Protein AF-A0A6B5RMP1-F1 (afdb_monomer)

Mean predicted aligned error: 3.13 Å

InterPro domains:
  IPR006728 Immunity protein YezG-like [PF04634] (7-68)
  IPR006728 Immunity protein YezG-like [TIGR01741] (1-67)
  IPR036170 Immunity protein YezG-like superfamily [SSF160424] (3-68)

Radius of gyration: 13.86 Å; Cα contacts (8 Å, |Δi|>4): 63; chains: 1; bounding box: 32×32×31 Å

pLDDT: mean 95.23, std 3.49, range [77.88, 98.56]

Nearest PDB structures (foldseek):
  8guo-assembly1_A  TM=9.507E-01  e=5.181E-08  Staphylococcus aureus subsp. aureus NCTC 8325
  8gup-assembly2_B  TM=8.868E-01  e=3.324E-07  Staphylococcus aureus subsp. aureus NCTC 8325
  2ia1-assembly1_A  TM=8.343E-01  e=1.144E-02  Halalkalibacterium halodurans
  3i0t-assembly1_A  TM=8.355E-01  e=1.386E-02  Halalkalibacterium halodurans C-125
  4rnd-assembly1_A  TM=2.879E-01  e=6.946E+00  Saccharomyces cerevisiae S288C

Organism: Staphylococcus aureus (NCBI:txid1280)

Solvent-accessible surface area (backbone atoms only — not comparable to full-atom values): 4258 Å² total; per-residue (Å²): 129,57,72,67,58,52,51,50,50,54,52,50,52,55,50,51,54,54,54,72,70,49,95,59,81,65,68,50,76,50,76,51,74,51,78,55,100,87,52,71,51,78,50,48,33,33,20,38,76,97,44,91,58,76,45,56,58,90,45,46,34,73,78,69,74,45,81,129

Sequence (68 aa):
MNFEEKLSQMYNEIANEISGMIPVEWEQVFTIAYVTDQAGEVIFNYTKPGSDELNYYTYIPREYNVSE

Foldseek 3Di:
DDPVVVVVVVVVVVVVVVVVLAPDAFDDKDWDWDDDPVDIDIWMWTHHPPDPDTHGSVCRCVVVVNDD

Structure (mmCIF, N/CA/C/O backbone):
data_AF-A0A6B5RMP1-F1
#
_entry.id   AF-A0A6B5RMP1-F1
#
loop_
_atom_site.group_PDB
_atom_site.id
_atom_site.type_symbol
_atom_site.label_atom_id
_atom_site.label_alt_id
_atom_site.label_comp_id
_atom_site.label_asym_id
_atom_site.label_entity_id
_atom_site.label_seq_id
_atom_site.pdbx_PDB_ins_code
_atom_site.Cartn_x
_atom_site.Cartn_y
_atom_site.Cartn_z
_atom_site.occupancy
_atom_site.B_iso_or_equiv
_atom_sit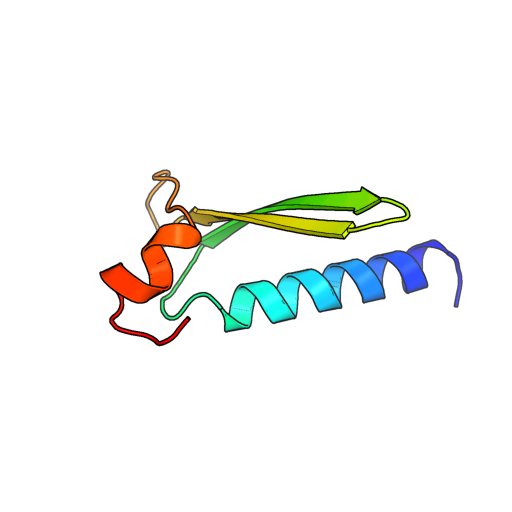e.auth_seq_id
_atom_site.auth_comp_id
_atom_site.auth_asym_id
_atom_site.auth_atom_id
_atom_site.pdbx_PDB_model_num
ATOM 1 N N . MET A 1 1 ? 14.003 22.325 -6.084 1.00 81.75 1 MET A N 1
ATOM 2 C CA . MET A 1 1 ? 13.675 21.311 -5.074 1.00 81.75 1 MET A CA 1
ATOM 3 C C . MET A 1 1 ? 14.926 20.563 -4.671 1.00 81.75 1 MET A C 1
ATOM 5 O O . MET A 1 1 ? 15.698 20.193 -5.560 1.00 81.75 1 MET A O 1
ATOM 9 N N . ASN A 1 2 ? 15.134 20.385 -3.370 1.00 96.44 2 ASN A N 1
ATOM 10 C CA . ASN A 1 2 ? 16.214 19.565 -2.833 1.00 96.44 2 ASN A CA 1
ATOM 11 C C . ASN A 1 2 ? 15.900 18.062 -3.023 1.00 96.44 2 ASN A C 1
ATOM 13 O O . ASN A 1 2 ? 14.845 17.689 -3.541 1.00 96.44 2 ASN A O 1
ATOM 17 N N . PHE A 1 3 ? 16.853 17.200 -2.673 1.00 96.94 3 PHE A N 1
ATOM 18 C CA . PHE A 1 3 ? 16.694 15.751 -2.813 1.00 96.94 3 PHE A CA 1
ATOM 19 C C . PHE A 1 3 ? 15.517 15.207 -1.986 1.00 96.94 3 PHE A C 1
ATOM 21 O O . PHE A 1 3 ? 14.723 14.426 -2.499 1.00 96.94 3 PHE A O 1
ATOM 28 N N . GLU A 1 4 ? 15.372 15.663 -0.743 1.00 97.81 4 GLU A N 1
ATOM 29 C CA . GLU A 1 4 ? 14.342 15.211 0.200 1.00 97.81 4 GLU A CA 1
ATOM 30 C 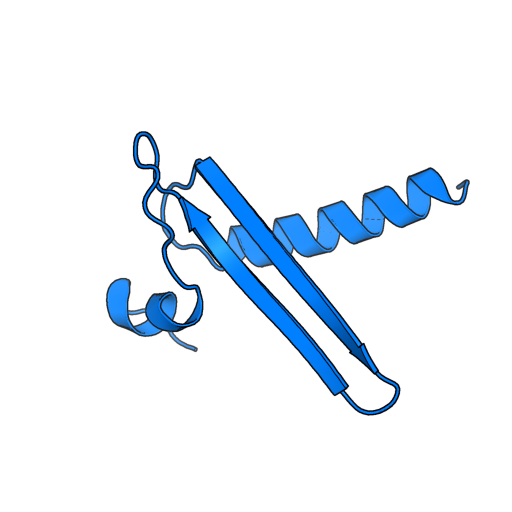C . GLU A 1 4 ? 12.932 15.574 -0.277 1.00 97.81 4 GLU A C 1
ATOM 32 O O . GLU A 1 4 ? 12.016 14.763 -0.191 1.00 97.81 4 GLU A O 1
ATOM 37 N N . GLU A 1 5 ? 12.757 16.768 -0.843 1.00 98.12 5 GLU A N 1
ATOM 38 C CA . GLU A 1 5 ? 11.481 17.230 -1.384 1.00 98.12 5 GLU A CA 1
ATOM 39 C C . GLU A 1 5 ? 11.058 16.398 -2.602 1.00 98.12 5 GLU A C 1
ATOM 41 O O . GLU A 1 5 ? 9.890 16.034 -2.724 1.00 98.12 5 GLU A O 1
ATOM 46 N N . LYS A 1 6 ? 12.002 16.064 -3.495 1.00 97.25 6 LYS A N 1
ATOM 47 C CA . LYS A 1 6 ? 11.724 15.178 -4.638 1.00 97.25 6 LYS A CA 1
ATOM 48 C C . LYS A 1 6 ? 11.384 13.765 -4.175 1.00 97.25 6 LYS A C 1
ATOM 50 O O . LYS A 1 6 ? 10.450 13.162 -4.689 1.00 97.25 6 LYS A O 1
ATOM 55 N N . LEU A 1 7 ? 12.120 13.256 -3.188 1.00 95.44 7 LEU A N 1
ATOM 56 C CA . LEU A 1 7 ? 11.879 11.936 -2.617 1.00 95.44 7 LEU A CA 1
ATOM 57 C C . LEU A 1 7 ? 10.499 11.864 -1.941 1.00 95.44 7 LEU A C 1
ATOM 59 O O . LEU A 1 7 ? 9.763 10.903 -2.138 1.00 95.44 7 LEU A O 1
ATOM 63 N N . SER A 1 8 ? 10.115 12.913 -1.211 1.00 96.31 8 SER A N 1
ATOM 64 C CA . SER A 1 8 ? 8.791 13.040 -0.593 1.00 96.31 8 SER A CA 1
ATOM 65 C C . SER A 1 8 ? 7.666 13.084 -1.631 1.00 96.31 8 SER A C 1
ATOM 67 O O . SER A 1 8 ? 6.644 12.426 -1.448 1.00 96.31 8 SER A O 1
ATOM 69 N N . GLN A 1 9 ? 7.851 13.791 -2.753 1.00 96.88 9 GLN A N 1
ATOM 70 C CA . GLN A 1 9 ? 6.887 13.754 -3.861 1.00 96.88 9 GLN A CA 1
ATOM 71 C C . GLN A 1 9 ? 6.686 12.335 -4.391 1.00 96.88 9 GLN A C 1
ATOM 73 O O . GLN A 1 9 ? 5.547 11.888 -4.477 1.00 96.88 9 GLN A O 1
ATOM 78 N N . MET A 1 10 ? 7.774 11.606 -4.650 1.00 93.06 10 MET A N 1
ATOM 79 C CA . MET A 1 10 ? 7.695 10.226 -5.135 1.00 93.06 10 MET A CA 1
ATOM 80 C C . MET A 1 10 ? 6.983 9.301 -4.139 1.00 93.06 10 MET A C 1
ATOM 82 O O . MET A 1 10 ? 6.146 8.495 -4.538 1.00 93.06 10 MET A O 1
ATOM 86 N N . TYR A 1 11 ? 7.267 9.424 -2.837 1.00 92.62 11 TYR A N 1
ATOM 87 C CA . TYR A 1 11 ? 6.565 8.634 -1.820 1.00 92.62 11 TYR A CA 1
ATOM 88 C C . TYR A 1 11 ? 5.075 8.972 -1.738 1.00 92.62 11 TYR A C 1
ATOM 90 O O . TYR A 1 11 ? 4.260 8.061 -1.606 1.00 92.62 11 TYR A O 1
ATOM 98 N N . ASN A 1 12 ? 4.709 10.251 -1.854 1.00 95.56 12 ASN A N 1
ATOM 99 C CA . ASN A 1 12 ? 3.307 10.665 -1.862 1.00 95.56 12 ASN A CA 1
ATOM 100 C C . ASN A 1 12 ? 2.565 10.163 -3.104 1.00 95.56 12 ASN A C 1
ATOM 102 O O . ASN A 1 12 ? 1.420 9.742 -2.986 1.00 95.56 12 ASN A O 1
ATOM 106 N N . GLU A 1 13 ? 3.199 10.175 -4.277 1.00 95.50 13 GLU A N 1
ATOM 107 C CA . GLU A 1 13 ? 2.621 9.609 -5.502 1.00 95.50 13 GLU A CA 1
ATOM 108 C C . GLU A 1 13 ? 2.321 8.115 -5.324 1.00 95.50 13 GLU A C 1
ATOM 110 O O . GLU A 1 13 ? 1.182 7.700 -5.519 1.00 95.50 13 GLU A O 1
ATOM 115 N N . ILE A 1 14 ? 3.289 7.328 -4.837 1.00 93.12 14 ILE A N 1
ATOM 116 C CA . ILE A 1 14 ? 3.095 5.892 -4.570 1.00 93.12 14 ILE A CA 1
ATOM 117 C C . ILE A 1 14 ? 1.981 5.662 -3.537 1.00 93.12 14 ILE A C 1
ATOM 119 O O . ILE A 1 14 ? 1.127 4.797 -3.728 1.00 93.12 14 ILE A O 1
ATOM 123 N N . ALA A 1 15 ? 1.969 6.433 -2.446 1.00 94.62 15 ALA A N 1
ATOM 124 C CA . ALA A 1 15 ? 0.949 6.310 -1.408 1.00 94.62 15 ALA A CA 1
ATOM 125 C C . ALA A 1 15 ? -0.458 6.653 -1.929 1.00 94.62 15 ALA A C 1
ATOM 127 O O . ALA A 1 15 ? -1.421 5.973 -1.574 1.00 94.62 15 ALA A O 1
ATOM 128 N N . ASN A 1 16 ? -0.581 7.669 -2.787 1.00 96.75 16 ASN A N 1
ATOM 129 C CA . ASN A 1 16 ? -1.855 8.068 -3.381 1.00 96.75 16 ASN A CA 1
ATOM 130 C C . ASN A 1 16 ? -2.393 7.014 -4.354 1.00 96.75 16 ASN A C 1
ATOM 132 O O . ASN A 1 16 ? -3.581 6.704 -4.297 1.00 96.75 16 ASN A O 1
ATOM 136 N N . GLU A 1 17 ? -1.532 6.438 -5.197 1.00 96.12 17 GLU A N 1
ATOM 137 C CA . GLU A 1 17 ? -1.924 5.350 -6.100 1.00 96.12 17 GLU A CA 1
ATOM 138 C C . GLU A 1 17 ? -2.426 4.138 -5.304 1.00 96.12 17 GLU A C 1
ATOM 140 O O . GLU A 1 17 ? -3.527 3.649 -5.550 1.00 96.12 17 GLU A O 1
ATOM 145 N N . ILE A 1 18 ? -1.689 3.709 -4.272 1.00 96.06 18 ILE A N 1
ATOM 146 C CA . ILE A 1 18 ? -2.108 2.582 -3.422 1.00 96.06 18 ILE A CA 1
ATOM 147 C C . ILE A 1 18 ? -3.414 2.889 -2.683 1.00 96.06 18 ILE A C 1
ATOM 149 O O . ILE A 1 18 ? -4.294 2.032 -2.615 1.00 96.06 18 ILE A O 1
ATOM 153 N N . SER A 1 19 ? -3.574 4.110 -2.167 1.00 96.19 19 SER A N 1
ATOM 154 C CA . SER A 1 19 ? -4.819 4.547 -1.528 1.00 96.19 19 SER A CA 1
ATOM 155 C C . SER A 1 19 ? -6.017 4.420 -2.477 1.00 96.19 19 SER A C 1
ATOM 157 O O . SER A 1 19 ? -7.067 3.924 -2.076 1.00 96.19 19 SER A O 1
ATOM 159 N N . GLY A 1 20 ? -5.846 4.788 -3.752 1.00 95.62 20 GLY A N 1
ATOM 160 C CA . GLY A 1 20 ? -6.880 4.651 -4.782 1.00 95.62 20 GLY A CA 1
ATOM 161 C C . GLY A 1 20 ? -7.224 3.203 -5.148 1.00 95.62 20 GLY A C 1
ATOM 162 O O . GLY A 1 20 ? -8.328 2.945 -5.628 1.00 95.62 20 GLY A O 1
ATOM 163 N N . MET A 1 21 ? -6.315 2.255 -4.902 1.00 95.38 21 MET A N 1
ATOM 164 C CA . MET A 1 21 ? -6.538 0.827 -5.154 1.00 95.38 21 MET A CA 1
ATOM 165 C C . MET A 1 21 ? -7.351 0.130 -4.054 1.00 95.38 21 MET A C 1
ATOM 167 O O . MET A 1 21 ? -7.904 -0.938 -4.312 1.00 95.38 21 MET A O 1
ATOM 171 N N . ILE A 1 22 ? -7.422 0.680 -2.835 1.00 97.06 22 ILE A N 1
ATOM 172 C CA . ILE A 1 22 ? -8.118 0.056 -1.698 1.00 97.06 22 ILE A CA 1
ATOM 173 C C . ILE A 1 22 ? -9.562 0.594 -1.636 1.00 97.06 22 ILE A C 1
ATOM 175 O O . ILE A 1 22 ? -9.768 1.748 -1.268 1.00 97.06 22 ILE A O 1
ATOM 179 N N . PRO A 1 23 ? -10.597 -0.213 -1.945 1.00 96.88 23 PRO A N 1
ATOM 180 C CA . PRO A 1 23 ? -11.975 0.272 -2.093 1.00 96.88 23 PRO A CA 1
ATOM 181 C C . PRO A 1 23 ? -12.743 0.369 -0.7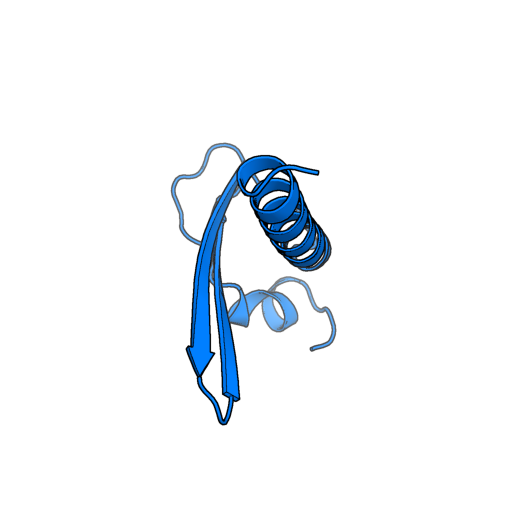61 1.00 96.88 23 PRO A C 1
ATOM 183 O O .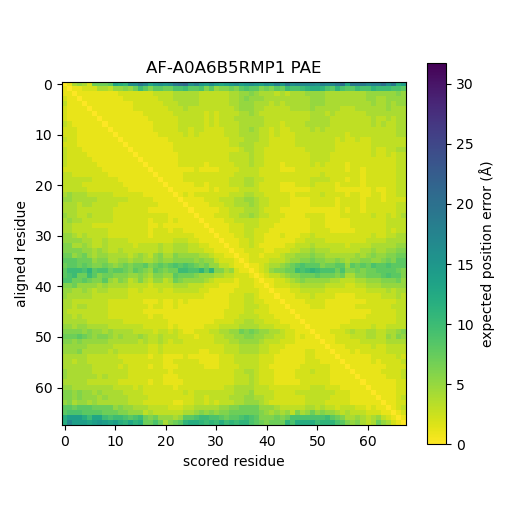 PRO A 1 23 ? -13.974 0.386 -0.746 1.00 96.88 23 PRO A O 1
ATOM 186 N N . VAL A 1 24 ? -12.030 0.376 0.365 1.00 96.56 24 VAL A N 1
ATOM 187 C CA . VAL A 1 24 ? -12.585 0.397 1.723 1.00 96.56 24 VAL A CA 1
ATOM 188 C C . VAL A 1 24 ? -11.750 1.293 2.625 1.00 96.56 24 VAL A C 1
ATOM 190 O O . VAL A 1 24 ? -10.593 1.572 2.328 1.00 96.56 24 VAL A O 1
ATOM 193 N N . GLU A 1 25 ? -12.321 1.699 3.756 1.00 97.62 25 GLU A N 1
ATOM 194 C CA . GLU A 1 25 ? -11.567 2.383 4.807 1.00 97.62 25 GLU A CA 1
ATOM 195 C C . GLU A 1 25 ? -10.392 1.517 5.288 1.00 97.62 25 GLU A C 1
ATOM 197 O O . GLU A 1 25 ? -10.545 0.317 5.553 1.00 97.62 25 GLU A O 1
ATOM 202 N N . TRP A 1 26 ? -9.227 2.143 5.429 1.00 97.88 26 TRP A N 1
ATOM 203 C CA . TRP A 1 26 ? -7.980 1.518 5.861 1.00 97.88 26 TRP A CA 1
ATOM 204 C C . TRP A 1 26 ? -7.244 2.423 6.857 1.00 97.88 26 TRP A C 1
ATOM 206 O O . TRP A 1 26 ? -7.469 3.631 6.890 1.00 97.88 26 TRP A O 1
ATOM 216 N N . GLU A 1 27 ? -6.387 1.838 7.699 1.00 97.94 27 GLU A N 1
ATOM 217 C CA . GLU A 1 27 ? -5.660 2.576 8.747 1.00 97.94 27 GLU A CA 1
ATOM 218 C C . GLU A 1 27 ? -4.155 2.665 8.471 1.00 97.94 27 GLU A C 1
ATOM 220 O O . GLU A 1 27 ? -3.568 3.743 8.553 1.00 97.94 27 GLU A O 1
ATOM 225 N N . GLN A 1 28 ? -3.522 1.547 8.107 1.00 97.44 28 GLN A N 1
ATOM 226 C CA . GLN A 1 28 ? -2.106 1.501 7.747 1.00 97.44 28 GLN A CA 1
ATOM 227 C C . GLN A 1 28 ? -1.905 0.732 6.444 1.00 97.44 28 GLN A C 1
ATOM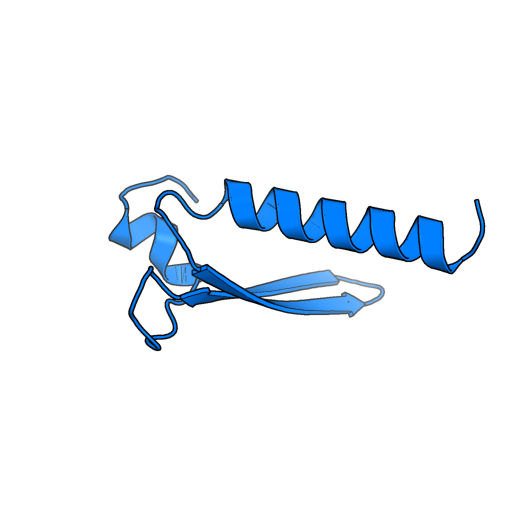 229 O O . GLN A 1 28 ? -2.604 -0.243 6.171 1.00 97.44 28 GLN A O 1
ATOM 234 N N . VAL A 1 29 ? -0.908 1.156 5.667 1.00 97.31 29 VAL A N 1
ATOM 235 C CA . VAL A 1 29 ? -0.443 0.487 4.449 1.00 97.31 29 VAL A CA 1
ATOM 236 C C . VAL A 1 29 ? 1.042 0.175 4.602 1.00 97.31 29 VAL A C 1
ATOM 238 O O . VAL A 1 29 ? 1.835 1.031 4.994 1.00 97.31 29 VAL A O 1
ATOM 241 N N . PHE A 1 30 ? 1.418 -1.054 4.266 1.00 97.06 30 PHE A N 1
ATOM 242 C CA . PHE A 1 30 ? 2.789 -1.548 4.311 1.00 97.06 30 PHE A CA 1
ATOM 243 C C . PHE A 1 30 ? 3.212 -1.935 2.904 1.00 97.06 30 PHE A C 1
ATOM 245 O O . PHE A 1 30 ? 2.687 -2.905 2.361 1.00 97.06 30 PHE A O 1
ATOM 252 N N . THR A 1 31 ? 4.166 -1.203 2.332 1.00 95.88 31 THR A N 1
ATOM 253 C CA . THR A 1 31 ? 4.545 -1.337 0.920 1.00 95.88 31 THR A CA 1
ATOM 254 C C . THR A 1 31 ? 6.025 -1.641 0.767 1.00 95.88 31 THR A C 1
ATOM 256 O O . THR A 1 31 ? 6.869 -1.025 1.418 1.00 95.88 31 THR A O 1
ATOM 259 N N . ILE A 1 32 ? 6.341 -2.550 -0.152 1.00 95.00 32 ILE A N 1
ATOM 260 C CA . ILE A 1 32 ? 7.688 -2.770 -0.671 1.00 95.00 32 ILE A CA 1
ATOM 261 C C . ILE A 1 32 ? 7.618 -2.656 -2.191 1.00 95.00 32 ILE A C 1
ATOM 263 O O . ILE A 1 32 ? 6.753 -3.256 -2.826 1.00 95.00 32 ILE A O 1
ATOM 267 N N . ALA A 1 33 ? 8.534 -1.885 -2.770 1.00 91.62 33 ALA A N 1
ATOM 268 C CA . ALA A 1 33 ? 8.674 -1.754 -4.211 1.00 91.62 33 ALA A CA 1
ATOM 269 C C . ALA A 1 33 ? 10.065 -2.226 -4.641 1.00 91.62 33 ALA A C 1
ATOM 271 O O . ALA A 1 33 ? 11.078 -1.775 -4.100 1.00 91.62 33 ALA A O 1
ATOM 272 N N . TYR A 1 34 ? 10.104 -3.116 -5.626 1.00 93.44 34 TYR A N 1
ATOM 273 C CA . TYR A 1 34 ? 11.324 -3.549 -6.291 1.00 93.44 34 TYR A CA 1
ATOM 274 C C . TYR A 1 34 ? 11.387 -2.908 -7.668 1.00 93.44 34 TYR A C 1
ATOM 276 O O . TYR A 1 34 ? 10.420 -2.952 -8.424 1.00 93.44 34 TYR A O 1
ATOM 284 N N . VAL A 1 35 ? 12.537 -2.330 -8.005 1.00 90.88 35 VAL A N 1
ATOM 285 C CA . VAL A 1 35 ? 12.8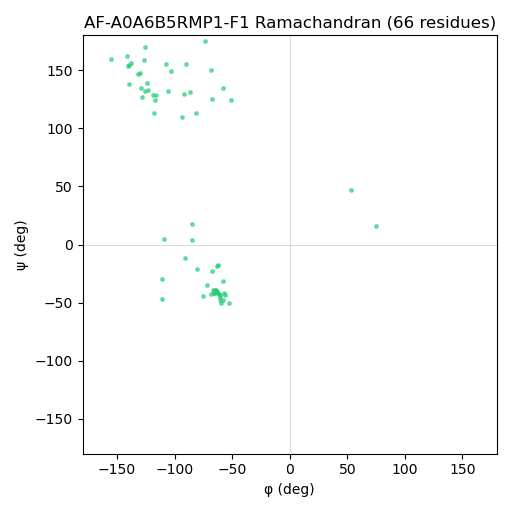09 -1.797 -9.340 1.00 90.88 35 VAL A CA 1
ATOM 286 C C . VAL A 1 35 ? 14.129 -2.380 -9.815 1.00 90.88 35 VAL A C 1
ATOM 288 O O . VAL A 1 35 ? 15.142 -2.307 -9.121 1.00 90.88 35 VAL A O 1
ATOM 291 N N . THR A 1 36 ? 14.100 -2.979 -10.997 1.00 93.31 36 THR A N 1
ATOM 292 C CA . THR A 1 36 ? 15.262 -3.516 -11.705 1.00 93.31 36 THR A CA 1
ATOM 293 C C . THR A 1 36 ? 15.312 -2.907 -13.101 1.00 93.31 36 THR A C 1
ATOM 295 O O . THR A 1 36 ? 14.339 -2.308 -13.556 1.00 93.31 36 THR A O 1
ATOM 298 N N . ASP A 1 37 ? 16.408 -3.121 -13.824 1.00 94.75 37 ASP A N 1
ATOM 299 C CA . ASP A 1 37 ? 16.540 -2.643 -15.205 1.00 94.75 37 ASP A CA 1
ATOM 300 C C . ASP A 1 37 ? 15.502 -3.259 -16.168 1.00 94.75 37 ASP A C 1
ATOM 302 O O . ASP A 1 37 ? 15.302 -2.747 -17.267 1.00 94.75 37 ASP A O 1
ATOM 306 N N . GLN A 1 38 ? 14.856 -4.368 -15.784 1.00 94.19 38 GLN A N 1
ATOM 307 C CA . GLN A 1 38 ? 13.936 -5.129 -16.642 1.00 94.19 38 GLN A CA 1
ATOM 308 C C . GLN A 1 38 ? 12.472 -5.053 -16.201 1.00 94.19 38 GLN A C 1
ATOM 310 O O . GLN A 1 38 ? 11.578 -5.189 -17.033 1.00 94.19 38 GLN A O 1
ATOM 315 N N . ALA A 1 39 ? 12.220 -4.884 -14.905 1.00 92.94 39 ALA A N 1
ATOM 316 C CA . ALA A 1 39 ? 10.883 -4.951 -14.330 1.00 92.94 39 ALA A CA 1
ATOM 317 C C . ALA A 1 39 ? 10.785 -4.151 -13.030 1.00 92.94 39 ALA A C 1
ATOM 319 O O . ALA A 1 39 ? 11.787 -3.915 -12.348 1.00 92.94 39 ALA A O 1
ATOM 320 N N . GLY A 1 40 ? 9.553 -3.801 -12.672 1.00 91.19 40 GLY A N 1
ATOM 321 C CA . GLY A 1 40 ? 9.203 -3.274 -11.364 1.00 91.19 40 GLY A CA 1
ATOM 322 C C . GLY A 1 40 ? 8.006 -4.023 -10.792 1.00 91.19 40 GLY A C 1
ATOM 323 O O . GLY A 1 40 ? 7.136 -4.464 -11.540 1.00 91.19 40 GLY A O 1
ATOM 324 N N . GLU A 1 41 ? 7.974 -4.163 -9.474 1.00 91.94 41 GLU A N 1
ATOM 325 C CA . GLU A 1 41 ? 6.867 -4.777 -8.747 1.00 91.94 41 GLU A CA 1
ATOM 326 C C . GLU A 1 41 ? 6.603 -3.992 -7.463 1.00 91.94 41 GLU A C 1
ATOM 328 O O . GLU A 1 41 ? 7.537 -3.595 -6.763 1.00 91.94 41 GLU A O 1
ATOM 333 N N . VAL A 1 42 ? 5.324 -3.778 -7.158 1.00 92.38 42 VAL A N 1
ATOM 334 C CA . VAL A 1 42 ? 4.864 -3.188 -5.900 1.00 92.38 42 VAL A CA 1
ATOM 335 C C . VAL A 1 42 ? 4.018 -4.224 -5.181 1.00 92.38 42 VAL A C 1
ATOM 337 O O . VAL A 1 42 ? 3.034 -4.722 -5.724 1.00 92.38 42 VAL A O 1
ATOM 340 N N . ILE A 1 43 ? 4.406 -4.528 -3.950 1.00 95.56 43 ILE A N 1
ATOM 341 C CA . ILE A 1 43 ? 3.700 -5.438 -3.054 1.00 95.56 43 ILE A CA 1
ATOM 342 C C . ILE A 1 43 ? 3.239 -4.607 -1.868 1.00 95.56 43 ILE A C 1
ATOM 344 O O . ILE A 1 43 ? 4.054 -3.917 -1.247 1.00 95.56 43 ILE A O 1
ATOM 348 N N . PHE A 1 44 ? 1.955 -4.685 -1.524 1.00 97.50 44 PHE A N 1
ATOM 349 C CA . PHE A 1 44 ? 1.449 -4.006 -0.339 1.00 97.50 44 PHE A CA 1
ATOM 350 C C . PHE A 1 44 ? 0.414 -4.814 0.439 1.00 97.50 44 PHE A C 1
ATOM 352 O O . PHE A 1 44 ? -0.305 -5.652 -0.099 1.00 97.50 44 PHE A O 1
ATOM 359 N N . ASN A 1 45 ? 0.336 -4.536 1.734 1.00 98.06 45 ASN A N 1
ATOM 360 C CA . ASN A 1 45 ? -0.722 -5.016 2.615 1.00 98.06 45 ASN A CA 1
ATOM 361 C C . ASN A 1 45 ? -1.344 -3.825 3.336 1.00 98.06 45 ASN A C 1
ATOM 363 O O . ASN A 1 45 ? -0.697 -2.785 3.474 1.00 98.06 45 ASN A O 1
ATOM 367 N N . TYR A 1 46 ? -2.569 -3.983 3.824 1.00 98.12 46 TYR A N 1
ATOM 368 C CA . TYR A 1 46 ? -3.249 -2.930 4.572 1.00 98.12 46 TYR A CA 1
ATOM 369 C C . TYR A 1 46 ? -4.024 -3.473 5.771 1.00 98.12 46 TYR A C 1
ATOM 371 O O . TYR A 1 46 ? -4.442 -4.635 5.795 1.00 98.12 46 TYR A O 1
ATOM 379 N N . THR A 1 47 ? -4.221 -2.618 6.769 1.00 98.56 47 THR A N 1
ATOM 380 C CA . THR A 1 47 ? -5.100 -2.884 7.910 1.00 98.56 47 THR A CA 1
ATOM 381 C C . THR A 1 47 ? -6.408 -2.123 7.765 1.00 98.56 47 THR A C 1
ATOM 383 O O . THR A 1 47 ? -6.460 -1.030 7.195 1.00 98.56 47 THR A O 1
ATOM 386 N N . LYS A 1 48 ? -7.482 -2.703 8.298 1.00 97.69 48 LYS A N 1
ATOM 387 C CA . LYS A 1 48 ? -8.783 -2.036 8.432 1.00 97.69 48 LYS A CA 1
ATOM 388 C C . LYS A 1 48 ? -8.849 -1.322 9.787 1.00 97.69 48 LYS A C 1
ATOM 390 O O . LYS A 1 48 ? -8.178 -1.770 10.716 1.00 97.69 48 LYS A O 1
ATOM 395 N N . PRO A 1 49 ? -9.672 -0.269 9.938 1.00 98.19 49 PRO A N 1
ATOM 396 C CA . PRO A 1 49 ? -9.797 0.450 11.202 1.00 98.19 49 PRO A CA 1
ATOM 397 C C . PRO A 1 49 ? -10.065 -0.484 12.390 1.00 98.19 49 PRO A C 1
ATOM 399 O O . PRO A 1 49 ? -11.030 -1.251 12.380 1.00 98.19 49 PRO A O 1
ATOM 402 N N . GLY A 1 50 ? -9.213 -0.412 13.417 1.00 97.25 50 GLY A N 1
ATOM 403 C CA . GLY A 1 50 ? -9.358 -1.206 14.641 1.00 97.25 50 GLY A CA 1
ATOM 404 C C . GLY A 1 50 ? -8.992 -2.689 14.510 1.00 97.25 50 GLY A C 1
ATOM 405 O O . GLY A 1 50 ? -9.367 -3.474 15.383 1.00 97.25 50 GLY A O 1
ATOM 406 N N . SER A 1 51 ? -8.287 -3.084 13.445 1.00 96.88 51 SER A N 1
ATOM 407 C CA . SER A 1 51 ? -7.782 -4.445 13.252 1.00 96.88 51 SER A CA 1
ATOM 408 C C . SER A 1 51 ? -6.297 -4.436 12.905 1.00 96.88 51 SER A C 1
ATOM 410 O O . SER A 1 51 ? -5.875 -3.724 12.002 1.00 96.88 51 SER A O 1
ATOM 41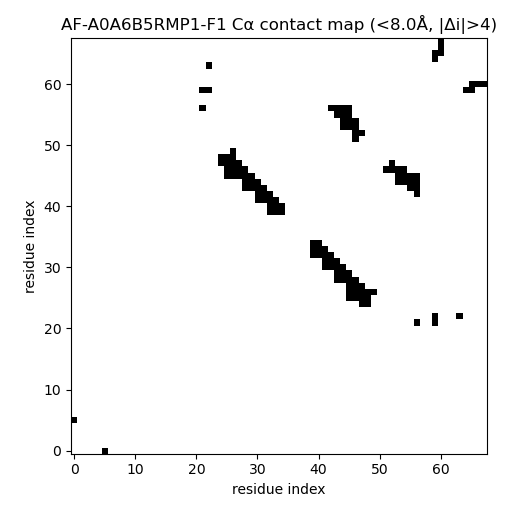2 N N . ASP A 1 52 ? -5.524 -5.307 13.551 1.00 96.44 52 ASP A N 1
ATOM 413 C CA . ASP A 1 52 ? -4.121 -5.563 13.198 1.00 96.44 52 ASP A CA 1
ATOM 414 C C . ASP A 1 52 ? -3.980 -6.616 12.075 1.00 96.44 52 ASP A C 1
ATOM 416 O O . ASP A 1 52 ? -2.872 -7.025 11.723 1.00 96.44 52 ASP A O 1
ATOM 420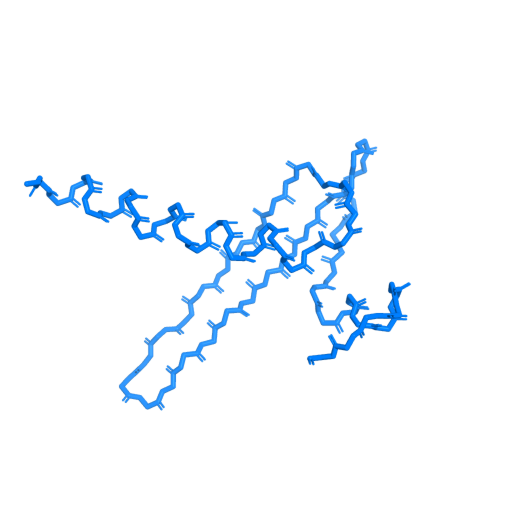 N N . GLU A 1 53 ? -5.095 -7.104 11.518 1.00 97.50 53 GLU A N 1
ATOM 421 C CA . GLU A 1 53 ? -5.087 -8.077 10.426 1.00 97.50 53 GLU A CA 1
ATOM 422 C C . GLU A 1 53 ? -4.523 -7.464 9.138 1.00 97.50 53 GLU A C 1
ATOM 424 O O . GLU A 1 53 ? -5.029 -6.463 8.622 1.00 97.50 53 GLU A O 1
ATOM 429 N N . LEU A 1 54 ? -3.499 -8.117 8.585 1.00 97.50 54 LEU A N 1
ATOM 430 C CA . LEU A 1 54 ? -2.919 -7.758 7.297 1.00 97.50 54 LEU A CA 1
ATOM 431 C C . LEU A 1 54 ? -3.758 -8.339 6.156 1.00 97.50 54 LEU A C 1
ATOM 433 O O . LEU A 1 54 ? -3.793 -9.550 5.943 1.00 97.50 54 LEU A O 1
ATOM 437 N N . ASN A 1 55 ? -4.392 -7.451 5.397 1.00 97.94 55 ASN A N 1
ATOM 438 C CA . ASN A 1 55 ? -5.139 -7.777 4.189 1.00 97.94 55 ASN A CA 1
ATOM 439 C C . ASN A 1 55 ? -4.190 -7.664 2.983 1.00 97.94 55 ASN A C 1
ATOM 441 O O . ASN A 1 55 ? -3.512 -6.647 2.818 1.00 97.94 55 ASN A O 1
ATOM 445 N N . TYR A 1 56 ? -4.148 -8.696 2.139 1.00 97.56 56 TYR A N 1
ATOM 446 C CA . TYR A 1 56 ? -3.258 -8.759 0.976 1.00 97.56 56 TYR A CA 1
ATOM 447 C C . TYR A 1 56 ? -3.901 -8.084 -0.236 1.00 97.56 56 TYR A C 1
ATOM 449 O O . TYR A 1 56 ? -5.041 -8.395 -0.587 1.00 97.56 56 TYR A O 1
ATOM 457 N N . TYR A 1 57 ? -3.165 -7.203 -0.918 1.00 96.12 57 TYR A N 1
ATOM 458 C CA . TYR A 1 57 ? -3.689 -6.472 -2.079 1.00 96.12 57 TYR A CA 1
ATOM 459 C C . TYR A 1 57 ? -4.194 -7.374 -3.212 1.00 96.12 57 TYR A C 1
ATOM 461 O O . TYR A 1 57 ? -5.162 -7.042 -3.888 1.00 96.12 57 TYR A O 1
ATOM 469 N N . THR A 1 58 ? -3.586 -8.548 -3.382 1.00 96.62 58 THR A N 1
ATOM 470 C CA . THR A 1 58 ? -3.963 -9.533 -4.404 1.00 96.62 58 THR A CA 1
ATOM 471 C C . THR A 1 58 ? -5.377 -10.082 -4.225 1.00 96.62 58 THR A C 1
ATOM 473 O O . THR A 1 58 ? -5.945 -10.624 -5.171 1.00 96.62 58 THR A O 1
ATOM 476 N N . TYR A 1 59 ? -5.973 -9.941 -3.038 1.00 96.88 59 TYR A N 1
ATOM 477 C CA . TYR A 1 59 ? -7.349 -10.362 -2.788 1.00 96.88 59 TYR A CA 1
ATOM 478 C C . TYR A 1 59 ? -8.382 -9.265 -3.041 1.00 96.88 59 TYR A C 1
ATOM 480 O O . TYR A 1 59 ? -9.562 -9.594 -3.153 1.00 96.88 59 TYR A O 1
ATOM 488 N N . ILE A 1 60 ? -7.970 -8.002 -3.216 1.00 96.62 60 ILE A N 1
ATOM 489 C CA . ILE A 1 60 ? -8.881 -6.864 -3.414 1.00 96.62 60 ILE A CA 1
ATOM 490 C C . ILE A 1 60 ? -9.890 -7.107 -4.552 1.00 96.62 60 ILE A C 1
ATOM 492 O O . ILE A 1 60 ? -11.090 -6.969 -4.288 1.00 96.62 60 ILE A O 1
ATOM 496 N N . PRO A 1 61 ? -9.480 -7.526 -5.771 1.00 96.06 61 PRO A N 1
ATOM 497 C CA . PRO A 1 61 ? -10.421 -7.744 -6.873 1.00 96.06 61 PRO A CA 1
ATOM 498 C C . PRO A 1 61 ? -11.532 -8.731 -6.512 1.00 96.06 61 PRO A C 1
ATOM 500 O O . PRO A 1 61 ? -12.716 -8.486 -6.745 1.00 96.06 61 PRO A O 1
ATOM 503 N N . ARG A 1 62 ? -11.157 -9.832 -5.855 1.00 95.75 62 ARG A N 1
ATOM 504 C CA . ARG A 1 62 ? -12.084 -10.894 -5.464 1.00 95.75 62 ARG A CA 1
ATOM 505 C C . ARG A 1 62 ? -12.956 -10.512 -4.269 1.00 95.75 62 ARG A C 1
ATOM 507 O O . ARG A 1 62 ? -14.144 -10.823 -4.275 1.00 95.75 62 ARG A O 1
ATOM 514 N N . GLU A 1 63 ? -12.379 -9.912 -3.233 1.00 95.69 63 GLU A N 1
ATOM 515 C CA . GLU A 1 63 ? -13.077 -9.608 -1.976 1.00 95.69 63 GLU A CA 1
ATOM 516 C C . GLU A 1 63 ? -14.078 -8.466 -2.126 1.00 95.69 63 GLU A C 1
ATOM 518 O O . GLU A 1 63 ? -15.146 -8.503 -1.514 1.00 95.69 63 GLU A O 1
ATOM 523 N N . TYR A 1 64 ? -13.760 -7.484 -2.969 1.00 95.56 64 TYR A N 1
ATOM 524 C CA . TYR A 1 64 ? -14.594 -6.298 -3.163 1.00 95.56 64 TYR A CA 1
ATOM 525 C C . TYR A 1 64 ? -15.286 -6.258 -4.523 1.00 95.56 64 TYR A C 1
ATOM 527 O O . TYR A 1 64 ? -15.978 -5.286 -4.822 1.00 95.56 64 TYR A O 1
ATOM 535 N N . ASN A 1 65 ? -15.151 -7.321 -5.325 1.00 94.25 65 ASN A N 1
ATOM 536 C CA . ASN A 1 65 ? -15.771 -7.446 -6.643 1.00 94.25 65 ASN A CA 1
ATOM 537 C C . ASN A 1 65 ? -15.450 -6.240 -7.550 1.00 94.25 65 ASN A C 1
ATOM 539 O O . ASN A 1 65 ? -16.337 -5.651 -8.174 1.00 94.25 65 ASN A O 1
ATOM 543 N N . VAL A 1 66 ? -14.168 -5.870 -7.583 1.00 92.38 66 VAL A N 1
ATOM 544 C CA . VAL A 1 66 ? -13.608 -4.839 -8.468 1.00 92.38 66 VAL A CA 1
ATOM 545 C C . VAL A 1 66 ? -12.774 -5.507 -9.560 1.00 92.38 66 VAL A C 1
ATOM 547 O O . VAL A 1 66 ? -12.328 -6.642 -9.398 1.00 92.38 66 VAL A O 1
ATOM 550 N N . SER A 1 67 ? -12.604 -4.841 -10.701 1.00 86.25 67 SER A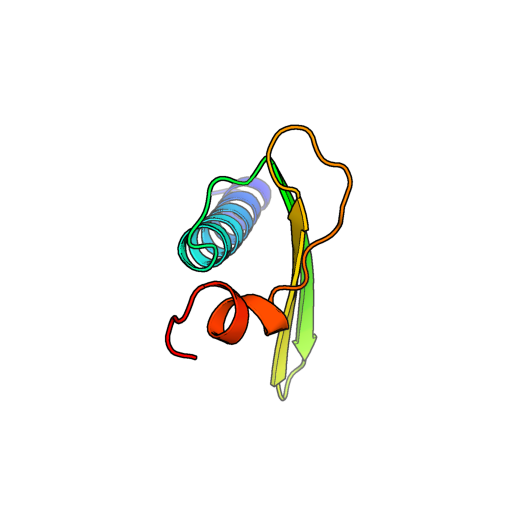 N 1
ATOM 551 C CA . SER A 1 67 ? -11.743 -5.357 -11.767 1.00 86.25 67 SER A CA 1
ATOM 552 C C . SER A 1 67 ? -10.272 -5.328 -11.353 1.00 86.25 67 SER A C 1
ATOM 554 O O . SER A 1 67 ? -9.870 -4.451 -10.589 1.00 86.25 67 SER A O 1
ATOM 556 N N . GLU A 1 68 ? -9.495 -6.267 -11.895 1.00 77.88 68 GLU A N 1
ATOM 557 C CA . GLU A 1 68 ? -8.029 -6.167 -11.947 1.00 77.88 68 GLU A CA 1
ATOM 558 C C . GLU A 1 68 ? -7.567 -5.011 -12.843 1.00 77.88 68 GLU A C 1
ATOM 560 O O . GLU A 1 68 ? -8.287 -4.694 -13.825 1.00 77.88 68 GLU A O 1
#

Secondary structure (DSSP, 8-state):
--HHHHHHHHHHHHHHHHHHH--S--S-EEEEEEE-SS-EEEEEEEPPTT----EEGGGHHHHHT---